Protein AF-A0A1I3GXM1-F1 (afdb_monomer_lite)

Secondary structure (DSSP, 8-state):
-HHHHHHHHHHHHSS-HHHHHH-SSPPGGG--TTSHHHHT--EEEEEGGGS-HHHHHHHH---SSS-SHHHHHHSHHHHHHHHHHTT---SS-GGGTHHHHH--EETTEEEEEE-HHHHHHHTTHHHH-HHHHHHHHHHHHHHHHHHHHHHSS--HHHHH-

Structure (mmCIF, N/CA/C/O backbone):
data_AF-A0A1I3GXM1-F1
#
_entry.id   AF-A0A1I3GXM1-F1
#
loop_
_atom_site.group_PDB
_atom_site.id
_atom_site.type_symbol
_atom_site.label_atom_id
_atom_site.label_alt_id
_atom_site.label_comp_id
_atom_site.label_asym_id
_atom_site.label_entity_id
_atom_site.label_seq_id
_atom_site.pdbx_PDB_ins_code
_atom_site.Cartn_x
_atom_site.Cartn_y
_atom_site.Cartn_z
_atom_site.occupancy
_atom_site.B_iso_or_equiv
_atom_site.auth_seq_id
_atom_site.auth_comp_id
_atom_site.auth_asym_id
_atom_site.auth_atom_id
_atom_site.pdbx_PDB_model_num
ATOM 1 N N . MET A 1 1 ? 12.632 1.687 17.031 1.00 54.25 1 MET A N 1
ATOM 2 C CA . MET A 1 1 ? 12.283 1.509 15.608 1.00 54.25 1 MET A CA 1
ATOM 3 C C . MET A 1 1 ? 10.901 0.884 15.477 1.00 54.25 1 MET A C 1
ATOM 5 O O . MET A 1 1 ? 9.973 1.634 15.242 1.00 54.25 1 MET A O 1
ATOM 9 N N . GLU A 1 2 ? 10.700 -0.408 15.766 1.00 56.62 2 GLU A N 1
ATOM 10 C CA . GLU A 1 2 ? 9.366 -1.037 15.639 1.00 56.62 2 GLU A CA 1
ATOM 11 C C . GLU A 1 2 ? 8.334 -0.547 16.679 1.00 56.62 2 GLU A C 1
ATOM 13 O O . GLU A 1 2 ? 7.189 -0.261 16.337 1.00 56.62 2 GLU A O 1
ATOM 18 N N . LYS A 1 3 ? 8.755 -0.335 17.939 1.00 58.88 3 LYS A N 1
ATOM 19 C CA . LYS A 1 3 ? 7.894 0.265 18.982 1.00 58.88 3 LYS A CA 1
ATOM 20 C C . LYS A 1 3 ? 7.462 1.701 18.654 1.00 58.88 3 LYS A C 1
ATOM 22 O O . LYS A 1 3 ? 6.358 2.085 19.021 1.00 58.88 3 LYS A O 1
ATOM 27 N N . ASP A 1 4 ? 8.302 2.457 17.946 1.00 71.56 4 ASP A N 1
ATOM 28 C CA . ASP A 1 4 ? 8.004 3.843 17.563 1.00 71.56 4 ASP A CA 1
ATOM 29 C C . ASP A 1 4 ? 6.988 3.877 16.411 1.00 71.56 4 ASP A C 1
ATOM 31 O O . ASP A 1 4 ? 6.034 4.647 16.454 1.00 71.56 4 ASP A O 1
ATOM 35 N N . PHE A 1 5 ? 7.134 2.979 15.429 1.00 74.31 5 PHE A N 1
ATOM 36 C CA . PHE A 1 5 ? 6.202 2.855 14.307 1.00 74.31 5 PHE A CA 1
ATOM 37 C C . PHE A 1 5 ? 4.798 2.442 14.767 1.00 74.31 5 PHE A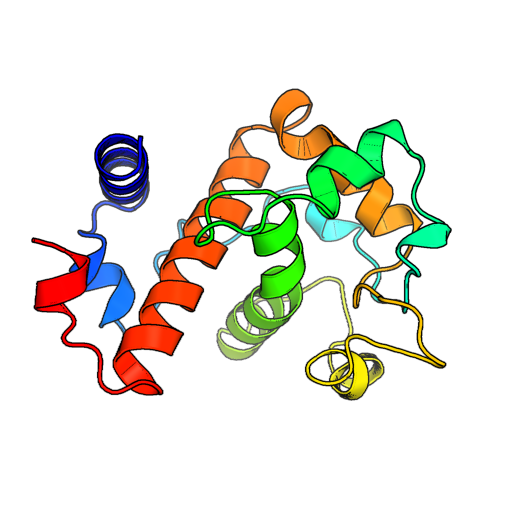 C 1
ATOM 39 O O . PHE A 1 5 ? 3.814 3.096 14.426 1.00 74.31 5 PHE A O 1
ATOM 46 N N . ARG A 1 6 ? 4.707 1.416 15.626 1.00 81.00 6 ARG A N 1
ATOM 47 C CA . ARG A 1 6 ? 3.437 0.978 16.222 1.00 81.00 6 ARG A CA 1
ATOM 48 C C . ARG A 1 6 ? 2.706 2.133 16.905 1.00 81.00 6 ARG A C 1
ATOM 50 O O . ARG A 1 6 ? 1.532 2.349 16.639 1.00 81.00 6 ARG A O 1
ATOM 57 N N . MET A 1 7 ? 3.401 2.891 17.754 1.00 83.94 7 MET A N 1
ATOM 58 C CA . MET A 1 7 ? 2.797 4.017 18.474 1.00 83.94 7 MET A CA 1
ATOM 59 C C . MET A 1 7 ? 2.254 5.106 17.538 1.00 83.94 7 MET A C 1
ATOM 61 O O . MET A 1 7 ? 1.216 5.699 17.835 1.00 83.94 7 MET A O 1
ATOM 65 N N . GLU A 1 8 ? 2.920 5.374 16.413 1.00 87.81 8 GLU A N 1
ATOM 66 C CA . GLU A 1 8 ? 2.426 6.349 15.435 1.00 87.81 8 GLU A CA 1
ATOM 67 C C . GLU A 1 8 ? 1.167 5.852 14.708 1.00 87.81 8 GLU A C 1
ATOM 69 O O . GLU A 1 8 ? 0.226 6.635 14.558 1.00 87.81 8 GLU A O 1
ATOM 74 N N . ILE A 1 9 ? 1.079 4.561 14.356 1.00 88.69 9 ILE A N 1
ATOM 75 C CA . ILE A 1 9 ? -0.161 3.978 13.805 1.00 88.69 9 ILE A CA 1
ATOM 76 C C . ILE A 1 9 ? -1.310 4.149 14.801 1.00 88.69 9 ILE A C 1
ATOM 78 O O . ILE A 1 9 ? -2.396 4.607 14.437 1.00 88.69 9 ILE A O 1
ATOM 82 N N . GLU A 1 10 ? -1.080 3.815 16.072 1.00 91.38 10 GLU A N 1
ATOM 83 C CA . GLU A 1 10 ? -2.116 3.894 17.106 1.00 91.38 10 GLU A CA 1
ATOM 84 C C . GLU A 1 10 ? -2.616 5.326 17.303 1.00 91.38 10 GLU A C 1
ATOM 86 O O . GLU A 1 10 ? -3.814 5.578 17.432 1.00 91.38 10 GLU A O 1
ATOM 91 N N . LYS A 1 11 ? -1.702 6.296 17.248 1.00 90.81 11 LYS A N 1
ATOM 92 C CA . LYS A 1 11 ? -2.028 7.719 17.330 1.00 90.81 11 LYS A CA 1
ATOM 93 C C . LYS A 1 11 ? -2.829 8.212 16.122 1.00 90.81 11 LYS A C 1
ATOM 95 O O . LYS A 1 11 ? -3.731 9.027 16.303 1.00 90.81 11 LYS A O 1
ATOM 100 N N . ARG A 1 12 ? -2.502 7.758 14.908 1.00 90.94 12 ARG A N 1
ATOM 101 C CA . ARG A 1 12 ? -3.192 8.164 13.667 1.00 90.94 12 ARG A CA 1
ATOM 102 C C . ARG A 1 12 ? -4.578 7.542 13.538 1.00 90.94 12 ARG A C 1
ATOM 104 O O . ARG A 1 12 ? -5.501 8.199 13.068 1.00 90.94 12 ARG A O 1
ATOM 111 N N . THR A 1 13 ? -4.722 6.296 13.973 1.00 90.50 13 THR A N 1
ATOM 112 C CA . THR A 1 13 ? -5.969 5.525 13.854 1.00 90.50 13 THR A CA 1
ATOM 113 C C . THR A 1 13 ? -6.891 5.674 15.062 1.00 90.50 13 THR A C 1
ATOM 115 O O . THR A 1 13 ? -8.092 5.447 14.942 1.00 90.50 13 THR A O 1
ATOM 118 N N . GLY A 1 14 ? -6.352 6.042 16.230 1.00 91.19 14 GLY A N 1
ATOM 119 C CA . GLY A 1 14 ? -7.084 6.046 17.497 1.00 91.19 14 GLY A CA 1
ATOM 120 C C . GLY A 1 14 ? -7.386 4.646 18.047 1.00 91.19 14 GLY A C 1
ATOM 121 O O . GLY A 1 14 ? -8.194 4.527 18.966 1.00 91.19 14 GLY A O 1
ATOM 122 N N . MET A 1 15 ? -6.763 3.603 17.492 1.00 91.81 15 MET A N 1
ATOM 123 C CA . MET A 1 15 ? -6.938 2.200 17.870 1.00 91.81 15 MET A CA 1
ATOM 124 C C . MET A 1 15 ? -5.575 1.573 18.140 1.00 91.81 15 MET A C 1
ATOM 126 O O . MET A 1 15 ? -4.608 1.882 17.453 1.00 91.81 15 MET A O 1
ATOM 130 N N . THR A 1 16 ? -5.481 0.665 19.106 1.00 90.44 16 THR A N 1
ATOM 131 C CA . THR A 1 16 ? -4.247 -0.104 19.311 1.00 90.44 16 THR A CA 1
ATOM 132 C C . THR A 1 16 ? -3.949 -0.976 18.089 1.00 90.44 16 THR A C 1
ATOM 134 O O . THR A 1 16 ? -4.866 -1.444 17.412 1.00 90.44 16 THR A O 1
ATOM 137 N N . ALA A 1 17 ? -2.677 -1.269 17.813 1.00 84.25 17 ALA A N 1
ATOM 138 C CA . ALA A 1 17 ? -2.322 -2.136 16.688 1.00 84.25 17 ALA A CA 1
ATOM 139 C C . ALA A 1 17 ? -2.939 -3.540 16.834 1.00 84.25 17 ALA A C 1
ATOM 141 O O . ALA A 1 17 ? -3.353 -4.147 15.849 1.00 84.25 17 ALA A O 1
ATOM 142 N N . LYS A 1 18 ? -3.112 -4.014 18.075 1.00 87.19 18 LYS A N 1
ATOM 143 C CA . LYS A 1 18 ? -3.847 -5.246 18.382 1.00 87.19 18 LYS A CA 1
ATOM 144 C C . LYS A 1 18 ? -5.325 -5.150 17.997 1.00 87.19 18 LYS A C 1
ATOM 146 O O . LYS A 1 18 ? -5.827 -6.053 17.332 1.00 87.19 18 LYS A O 1
ATOM 151 N N . GLU A 1 19 ? -6.015 -4.066 18.364 1.00 90.94 19 GLU A N 1
ATOM 152 C CA . GLU A 1 19 ? -7.406 -3.817 17.946 1.00 90.94 19 GLU A CA 1
ATOM 153 C C . GLU A 1 19 ? -7.528 -3.754 16.421 1.00 90.94 19 GLU A C 1
ATOM 155 O O . GLU A 1 19 ? -8.431 -4.362 15.848 1.00 90.94 19 GLU A O 1
ATOM 160 N N . LEU A 1 20 ? -6.581 -3.086 15.757 1.00 90.12 20 LEU A N 1
ATOM 161 C CA . LEU A 1 20 ? -6.512 -3.033 14.301 1.00 90.12 20 LEU A CA 1
ATOM 162 C C . LEU A 1 20 ? -6.312 -4.413 13.676 1.00 90.12 20 LEU A C 1
ATOM 164 O O . LEU A 1 20 ? -6.848 -4.651 12.606 1.00 90.12 20 LEU A O 1
ATOM 168 N N . VAL A 1 21 ? -5.584 -5.341 14.293 1.00 88.12 21 VAL A N 1
ATOM 169 C CA . VAL A 1 21 ? -5.401 -6.701 13.753 1.00 88.12 21 VAL A CA 1
ATOM 170 C C . VAL A 1 21 ? -6.663 -7.559 13.907 1.00 88.12 21 VAL A C 1
ATOM 172 O O . VAL A 1 21 ? -7.019 -8.322 13.004 1.00 88.12 21 VAL A O 1
ATOM 175 N N . VAL A 1 22 ? -7.378 -7.436 15.026 1.00 86.88 22 VAL A N 1
ATOM 176 C CA . VAL A 1 22 ? -8.559 -8.276 15.303 1.00 86.88 22 VAL A CA 1
ATOM 177 C C . VAL A 1 22 ? -9.856 -7.748 14.688 1.00 86.88 22 VAL A C 1
ATOM 179 O O . VAL A 1 22 ? -10.799 -8.519 14.540 1.00 86.88 22 VAL A O 1
ATOM 182 N N . ALA A 1 23 ? -9.928 -6.464 14.329 1.00 86.44 23 ALA A N 1
ATOM 183 C CA . ALA A 1 23 ? -11.150 -5.861 13.806 1.00 86.44 23 ALA A CA 1
ATOM 184 C C . ALA A 1 23 ? -11.532 -6.389 12.408 1.00 86.44 23 ALA A C 1
ATOM 186 O O . ALA A 1 23 ? -10.702 -6.464 11.500 1.00 86.44 23 ALA A O 1
ATOM 187 N N . ASP A 1 24 ? -12.814 -6.693 12.198 1.00 81.50 24 ASP A N 1
ATOM 188 C CA . ASP A 1 24 ? -13.336 -7.029 10.864 1.00 81.50 24 ASP A CA 1
ATOM 189 C C . ASP A 1 24 ? -13.415 -5.792 9.960 1.00 81.50 24 ASP A C 1
ATOM 191 O O . ASP A 1 24 ? -13.168 -5.861 8.755 1.00 81.50 24 ASP A O 1
ATOM 195 N N . GLU A 1 25 ? -13.723 -4.637 10.550 1.00 83.25 25 GLU A N 1
ATOM 196 C CA . GLU A 1 25 ? -13.732 -3.354 9.859 1.00 83.25 25 GLU A CA 1
ATOM 197 C C . GLU A 1 25 ? -12.406 -2.623 10.061 1.00 83.25 25 GLU A C 1
ATOM 199 O O . GLU A 1 25 ? -11.808 -2.684 11.135 1.00 83.25 25 GLU A O 1
ATOM 204 N N . ARG A 1 26 ? -11.945 -1.923 9.021 1.00 84.19 26 ARG A N 1
ATOM 205 C CA . ARG A 1 26 ? -10.744 -1.090 9.101 1.00 84.19 26 ARG A CA 1
ATOM 206 C C . ARG A 1 26 ? -11.175 0.375 9.302 1.00 84.19 26 ARG A C 1
ATOM 208 O O . ARG A 1 26 ? -12.197 0.759 8.731 1.00 84.19 26 ARG A O 1
ATOM 215 N N . PRO A 1 27 ? -10.450 1.182 10.100 1.00 88.44 27 PRO A N 1
ATOM 216 C CA . PRO A 1 27 ? -10.789 2.591 10.295 1.00 88.44 27 PRO A CA 1
ATOM 217 C C . PRO A 1 27 ? -10.751 3.401 8.993 1.00 88.44 27 PRO A C 1
ATOM 219 O O . PRO A 1 27 ? -9.981 3.078 8.090 1.00 88.44 27 PRO A O 1
ATOM 222 N N . ASP A 1 28 ? -11.509 4.504 8.949 1.00 86.88 28 ASP A N 1
ATOM 223 C CA . ASP A 1 28 ? -11.541 5.465 7.827 1.00 86.88 28 ASP A CA 1
ATOM 224 C C . ASP A 1 28 ? -10.165 6.068 7.514 1.00 86.88 28 ASP A C 1
ATOM 226 O O . ASP A 1 28 ? -9.929 6.531 6.402 1.00 86.88 28 ASP A O 1
ATOM 230 N N . TYR A 1 29 ? -9.238 6.030 8.480 1.00 90.31 29 TYR A N 1
ATOM 231 C CA . TYR A 1 29 ? -7.828 6.334 8.245 1.00 90.31 29 TYR A CA 1
ATOM 232 C C . TYR A 1 29 ? -7.280 5.555 7.045 1.00 90.31 29 TYR A C 1
ATOM 234 O O . TYR A 1 29 ? -6.513 6.100 6.272 1.00 90.31 29 TYR A O 1
ATOM 242 N N . PHE A 1 30 ? -7.717 4.313 6.828 1.00 89.50 30 PHE A N 1
ATOM 243 C CA . PHE A 1 30 ? -7.313 3.524 5.673 1.00 89.50 30 PHE A CA 1
ATOM 244 C C . PHE A 1 30 ? -8.172 3.778 4.417 1.00 89.50 30 PHE A C 1
ATOM 246 O O . PHE A 1 30 ? -8.354 2.881 3.602 1.00 89.50 30 PHE A O 1
ATOM 253 N N . ASP A 1 31 ? -8.743 4.968 4.231 1.00 89.00 31 ASP A N 1
ATOM 254 C CA . ASP A 1 31 ? -9.280 5.389 2.935 1.00 89.00 31 ASP A CA 1
ATOM 255 C C . ASP A 1 31 ? -8.275 6.304 2.217 1.00 89.00 31 ASP A C 1
ATOM 257 O O . ASP A 1 31 ? -8.135 7.495 2.507 1.00 89.00 31 ASP A O 1
ATOM 261 N N . ILE A 1 32 ? -7.575 5.744 1.228 1.00 89.12 32 ILE A N 1
ATOM 262 C CA . ILE A 1 32 ? -6.600 6.474 0.403 1.00 89.12 32 ILE A CA 1
ATOM 263 C C . ILE A 1 32 ? -7.218 7.119 -0.846 1.00 89.12 32 ILE A C 1
ATOM 265 O O . ILE A 1 32 ? -6.509 7.754 -1.627 1.00 89.12 32 ILE A O 1
ATOM 269 N N . THR A 1 33 ? -8.529 6.998 -1.079 1.00 88.06 33 THR A N 1
ATOM 270 C CA . THR A 1 33 ? -9.164 7.532 -2.302 1.00 88.06 33 THR A CA 1
ATOM 271 C C . THR A 1 33 ? -9.160 9.060 -2.376 1.00 88.06 33 THR A C 1
ATOM 273 O O . THR A 1 33 ? -9.346 9.641 -3.451 1.00 88.06 33 THR A O 1
ATOM 276 N N . GLN A 1 34 ? -8.891 9.722 -1.250 1.00 88.19 34 GLN A N 1
ATOM 277 C CA . GLN A 1 34 ? -8.694 11.165 -1.169 1.00 88.19 34 GLN A CA 1
ATOM 278 C C . GLN A 1 34 ? -7.443 11.653 -1.921 1.00 88.19 34 GLN A C 1
ATOM 280 O O . GLN A 1 34 ? -7.482 12.749 -2.491 1.00 88.19 34 GLN A O 1
ATOM 285 N N . PHE A 1 35 ? -6.387 10.837 -2.005 1.00 91.56 35 PHE A N 1
ATOM 286 C CA . PHE A 1 35 ? -5.107 11.207 -2.614 1.00 91.56 35 PHE A CA 1
ATOM 287 C C . PHE A 1 35 ? -5.171 11.198 -4.150 1.00 91.56 35 PHE A C 1
ATOM 289 O O . PHE A 1 35 ? -5.739 10.293 -4.771 1.00 91.56 35 PHE A O 1
ATOM 296 N N . ASP A 1 36 ? -4.597 12.219 -4.789 1.00 90.81 36 ASP A N 1
ATOM 297 C CA . ASP A 1 36 ? -4.647 12.385 -6.249 1.00 90.81 36 ASP A CA 1
ATOM 298 C C . ASP A 1 36 ? -3.782 11.357 -6.985 1.00 90.81 36 ASP A C 1
ATOM 300 O O . ASP A 1 36 ? -4.120 10.919 -8.090 1.00 90.81 36 ASP A O 1
ATOM 304 N N . GLU A 1 37 ? -2.699 10.926 -6.348 1.00 90.50 37 GLU A N 1
ATOM 305 C CA . GLU A 1 37 ? -1.807 9.873 -6.810 1.00 90.50 37 GLU A CA 1
ATOM 306 C C . GLU A 1 37 ? -2.579 8.566 -6.990 1.00 90.50 37 GLU A C 1
ATOM 308 O O . GLU A 1 37 ? -2.425 7.898 -8.012 1.00 90.50 37 GLU A O 1
ATOM 313 N N . ILE A 1 38 ? -3.489 8.255 -6.058 1.00 89.06 38 ILE A N 1
ATOM 314 C CA . ILE A 1 38 ? -4.304 7.038 -6.092 1.00 89.06 38 ILE A CA 1
ATOM 315 C C . ILE A 1 38 ? -5.295 7.065 -7.250 1.00 89.06 38 ILE A C 1
ATOM 317 O O . ILE A 1 38 ? -5.416 6.078 -7.973 1.00 89.06 38 ILE A O 1
ATOM 321 N N . LYS A 1 39 ? -5.955 8.204 -7.493 1.00 86.81 39 LYS A N 1
ATOM 322 C CA . LYS A 1 39 ? -6.987 8.363 -8.540 1.00 86.81 39 LYS A CA 1
ATOM 323 C C . LYS A 1 39 ? -6.482 8.051 -9.950 1.00 86.81 39 LYS A C 1
ATOM 325 O O . LYS A 1 39 ? -7.282 7.702 -10.816 1.00 86.81 39 LYS A O 1
ATOM 330 N N . ASN A 1 40 ? -5.177 8.186 -10.178 1.00 84.75 40 ASN A N 1
ATOM 331 C CA . ASN A 1 40 ? -4.546 8.013 -11.485 1.00 84.75 40 ASN A CA 1
ATOM 332 C C . ASN A 1 40 ? -3.807 6.675 -11.639 1.00 84.75 40 ASN A C 1
ATOM 334 O O . ASN A 1 40 ? -3.159 6.450 -12.667 1.00 84.75 40 ASN A O 1
ATOM 338 N N . LEU A 1 41 ? -3.897 5.785 -10.645 1.00 87.25 41 LEU A N 1
ATOM 339 C CA . LEU A 1 41 ? -3.243 4.485 -10.707 1.00 87.25 41 LEU A CA 1
ATOM 340 C C . LEU A 1 41 ? -3.839 3.596 -11.796 1.00 87.25 41 LEU A C 1
ATOM 342 O O . LEU A 1 41 ? -5.036 3.600 -12.081 1.00 87.25 41 LEU A O 1
ATOM 346 N N . LYS A 1 42 ? -2.961 2.796 -12.395 1.00 85.31 42 LYS A N 1
ATOM 347 C CA . LYS A 1 42 ? -3.280 1.796 -13.406 1.00 85.31 42 LYS A CA 1
ATOM 348 C C . LYS A 1 42 ? -2.632 0.485 -12.996 1.00 85.31 42 LYS A C 1
ATOM 350 O O . LYS A 1 42 ? -1.430 0.436 -12.725 1.00 85.31 42 LYS A O 1
ATOM 355 N N . LEU A 1 43 ? -3.420 -0.581 -13.001 1.00 79.00 43 LEU A N 1
ATOM 356 C CA . LEU A 1 43 ? -2.899 -1.932 -12.840 1.00 79.00 43 LEU A CA 1
ATOM 357 C C . LEU A 1 43 ? -2.196 -2.378 -14.130 1.00 79.00 43 LEU A C 1
ATOM 359 O O . LEU A 1 43 ? -2.512 -1.919 -15.231 1.00 79.00 43 LEU A O 1
ATOM 363 N N . GLY A 1 44 ? -1.203 -3.244 -13.981 1.00 77.62 44 GLY A N 1
ATOM 364 C CA . GLY A 1 44 ? -0.369 -3.737 -15.072 1.00 77.62 44 GLY A CA 1
ATOM 365 C C . GLY A 1 44 ? 0.767 -4.591 -14.520 1.00 77.62 44 GLY A C 1
ATOM 366 O O . GLY A 1 44 ? 1.181 -4.351 -13.397 1.00 77.62 44 GLY A O 1
ATOM 367 N N . PRO A 1 45 ? 1.299 -5.581 -15.249 1.00 81.56 45 PRO A N 1
ATOM 368 C CA . PRO A 1 45 ? 2.529 -6.229 -14.819 1.00 81.56 45 PRO A CA 1
ATOM 369 C C . PRO A 1 45 ? 3.709 -5.275 -15.058 1.00 81.56 45 PRO A C 1
ATOM 371 O O . PRO A 1 45 ? 4.070 -5.012 -16.206 1.00 81.56 45 PRO A O 1
ATOM 374 N N . CYS A 1 46 ? 4.321 -4.758 -13.993 1.00 86.06 46 CYS A N 1
ATOM 375 C CA . CYS A 1 46 ? 5.594 -4.037 -14.076 1.00 86.06 46 CYS A CA 1
ATOM 376 C C . CYS A 1 46 ? 6.723 -4.949 -13.626 1.00 86.06 46 CYS A C 1
ATOM 378 O O . CYS A 1 46 ? 6.750 -5.374 -12.472 1.00 86.06 46 CYS A O 1
ATOM 380 N N . LYS A 1 47 ? 7.688 -5.219 -14.506 1.00 88.19 47 LYS A N 1
ATOM 381 C CA . LYS A 1 47 ? 8.896 -5.938 -14.107 1.00 88.19 47 LYS A CA 1
ATOM 382 C C . LYS A 1 47 ? 9.749 -5.051 -13.223 1.00 88.19 47 LYS A C 1
ATOM 384 O O . LYS A 1 47 ? 9.980 -3.886 -13.534 1.00 88.19 47 LYS A O 1
ATOM 389 N N . VAL A 1 48 ? 10.285 -5.635 -12.161 1.00 85.00 48 VAL A N 1
ATOM 390 C CA . VAL A 1 48 ? 11.228 -4.951 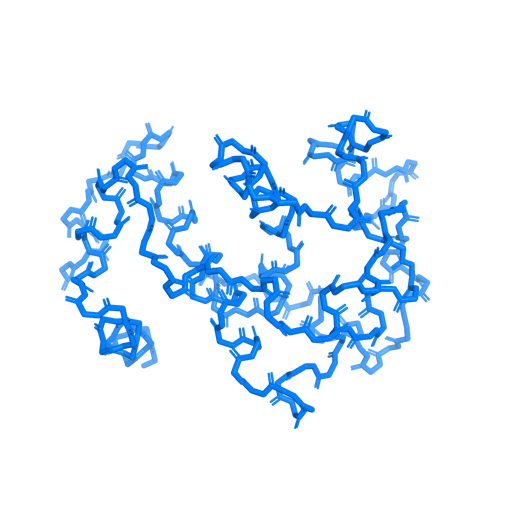-11.272 1.00 85.00 48 VAL A CA 1
ATOM 391 C C . VAL A 1 48 ? 12.444 -4.411 -12.040 1.00 85.00 48 VAL A C 1
ATOM 393 O O . VAL A 1 48 ? 12.913 -3.308 -11.771 1.00 85.00 48 VAL A O 1
ATOM 396 N N . SER A 1 49 ? 12.917 -5.148 -13.048 1.00 88.19 49 SER A N 1
ATOM 397 C CA . SER A 1 49 ? 14.037 -4.754 -13.913 1.00 88.19 49 SER A CA 1
ATOM 398 C C . SER A 1 49 ? 13.791 -3.491 -14.742 1.00 88.19 49 SER A C 1
ATOM 400 O O . SER A 1 49 ? 14.758 -2.887 -15.204 1.00 88.19 49 SER A O 1
ATOM 402 N N . ASP A 1 50 ? 12.530 -3.097 -14.932 1.00 91.62 50 ASP A N 1
ATOM 403 C CA . ASP A 1 50 ? 12.145 -1.945 -15.754 1.00 91.62 50 ASP A CA 1
ATOM 404 C C . ASP A 1 50 ? 12.012 -0.658 -14.914 1.00 91.62 50 ASP A C 1
ATOM 406 O O . ASP A 1 50 ? 11.890 0.444 -15.458 1.00 91.62 50 ASP A O 1
ATOM 410 N N . ILE A 1 51 ? 12.050 -0.785 -13.583 1.00 90.31 51 ILE A N 1
ATOM 411 C CA . ILE A 1 51 ? 11.971 0.326 -12.628 1.00 90.31 51 ILE A CA 1
ATOM 412 C C . ILE A 1 51 ? 13.325 1.056 -12.593 1.00 90.31 51 ILE A C 1
ATOM 414 O O . ILE A 1 51 ? 14.346 0.372 -12.480 1.00 90.31 51 ILE A O 1
ATOM 418 N N . PRO A 1 52 ? 13.370 2.401 -12.682 1.00 91.38 52 PRO A N 1
ATOM 419 C CA . PRO A 1 52 ? 14.604 3.177 -12.519 1.00 91.38 52 PRO A CA 1
ATOM 420 C C . PRO A 1 52 ? 15.344 2.828 -11.222 1.00 91.38 52 PRO A C 1
ATOM 422 O O . PRO A 1 52 ? 14.699 2.553 -10.218 1.00 91.38 52 PRO A O 1
ATOM 425 N N . GLU A 1 53 ? 16.677 2.803 -11.253 1.00 88.81 53 GLU A N 1
ATOM 426 C CA . GLU A 1 53 ? 17.514 2.327 -10.137 1.00 88.81 53 GLU A CA 1
ATOM 427 C C . GLU A 1 53 ? 17.251 3.085 -8.827 1.00 88.81 53 GLU A C 1
ATOM 429 O O . GLU A 1 53 ? 17.064 2.449 -7.797 1.00 88.81 53 GLU A O 1
ATOM 434 N N . ASP A 1 54 ? 17.097 4.409 -8.900 1.00 85.94 54 ASP A N 1
ATOM 435 C CA . ASP A 1 54 ? 16.799 5.295 -7.767 1.00 85.94 54 ASP A CA 1
ATOM 436 C C . ASP A 1 54 ? 15.450 5.005 -7.095 1.00 85.94 54 ASP A C 1
ATOM 438 O O . ASP A 1 54 ? 15.305 5.185 -5.896 1.00 85.94 54 ASP A O 1
ATOM 442 N N . ILE A 1 55 ? 14.460 4.538 -7.859 1.00 87.00 55 ILE A N 1
ATOM 443 C CA . ILE A 1 55 ? 13.155 4.121 -7.325 1.00 87.00 55 ILE A CA 1
ATOM 444 C C . ILE A 1 55 ? 13.211 2.665 -6.871 1.00 87.00 55 ILE A C 1
ATOM 446 O O . ILE A 1 55 ? 12.514 2.256 -5.947 1.00 87.00 55 ILE A O 1
ATOM 450 N N . ARG A 1 56 ? 14.004 1.846 -7.566 1.00 83.31 56 ARG A N 1
ATOM 451 C CA . ARG A 1 56 ? 14.081 0.407 -7.342 1.00 83.31 56 ARG A CA 1
ATOM 452 C C . ARG A 1 56 ? 14.550 0.097 -5.930 1.00 83.31 56 ARG A C 1
ATOM 454 O O . ARG A 1 56 ? 13.995 -0.818 -5.339 1.00 83.31 56 ARG A O 1
ATOM 461 N N . GLU A 1 57 ? 15.529 0.826 -5.411 1.00 77.62 57 GLU A N 1
ATOM 462 C CA . GLU A 1 57 ? 16.005 0.651 -4.034 1.00 77.62 57 GLU A CA 1
ATOM 463 C C . GLU A 1 57 ? 14.843 0.802 -3.036 1.00 77.62 57 GLU A C 1
ATOM 465 O O . GLU A 1 57 ? 14.576 -0.122 -2.269 1.00 77.62 57 GLU A O 1
ATOM 470 N N . GLU A 1 58 ? 14.048 1.866 -3.175 1.00 70.94 58 GLU A N 1
ATOM 471 C CA . GLU A 1 58 ? 12.893 2.174 -2.316 1.00 70.94 58 GLU A CA 1
ATOM 472 C C . GLU A 1 58 ? 11.729 1.177 -2.446 1.00 70.94 58 GLU A C 1
ATOM 474 O O . GLU A 1 58 ? 11.037 0.855 -1.476 1.00 70.94 58 GLU A O 1
ATOM 479 N N . VAL A 1 59 ? 11.484 0.663 -3.657 1.00 73.94 59 VAL A N 1
ATOM 480 C CA . VAL A 1 59 ? 10.328 -0.209 -3.923 1.00 73.94 59 VAL A CA 1
ATOM 481 C C . VAL A 1 59 ? 10.667 -1.691 -3.985 1.00 73.94 59 VAL A C 1
ATOM 483 O O . VAL A 1 59 ? 9.746 -2.483 -4.107 1.00 73.94 59 VAL A O 1
ATOM 486 N N . VAL A 1 60 ? 11.929 -2.122 -3.954 1.00 69.75 60 VAL A N 1
ATOM 487 C CA . VAL A 1 60 ? 12.318 -3.547 -4.074 1.00 69.75 60 VAL A CA 1
ATOM 488 C C . VAL A 1 60 ? 13.042 -4.052 -2.843 1.00 69.75 60 VAL A C 1
ATOM 490 O O . VAL A 1 60 ? 12.866 -5.220 -2.478 1.00 69.75 60 VAL A O 1
ATOM 493 N N . GLU A 1 61 ? 13.862 -3.212 -2.218 1.00 56.72 61 GLU A N 1
ATOM 494 C CA . GLU A 1 61 ? 14.709 -3.618 -1.106 1.00 56.72 61 GLU A CA 1
ATOM 495 C C . GLU A 1 61 ? 14.143 -3.164 0.227 1.00 56.72 61 GLU A C 1
ATOM 497 O O . GLU A 1 61 ? 14.630 -2.253 0.882 1.00 56.72 61 GLU A O 1
ATOM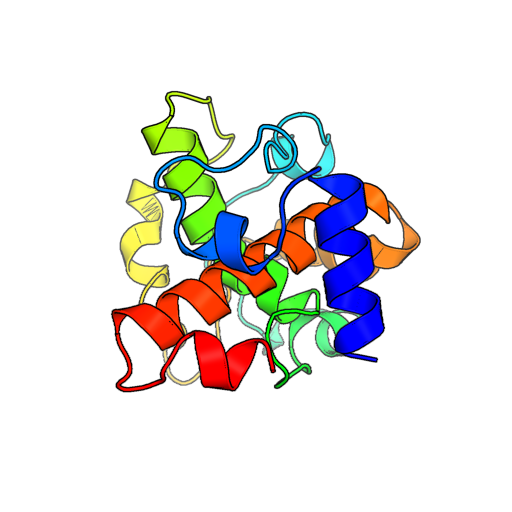 502 N N . SER A 1 62 ? 13.160 -3.919 0.699 1.00 47.72 62 SER A N 1
ATOM 503 C CA . SER A 1 62 ? 12.873 -3.952 2.125 1.00 47.72 62 SER A CA 1
ATOM 504 C C . SER A 1 62 ? 12.228 -5.281 2.496 1.00 47.72 62 SER A C 1
ATOM 506 O O . SER A 1 62 ? 11.012 -5.459 2.564 1.00 47.72 62 SER A O 1
ATOM 508 N N . LEU A 1 63 ? 13.095 -6.262 2.731 1.00 43.59 63 LEU A N 1
ATOM 509 C CA . LEU A 1 63 ? 12.738 -7.441 3.506 1.00 43.59 63 LEU A CA 1
ATOM 510 C C . LEU A 1 63 ? 12.683 -7.007 4.976 1.00 43.59 63 LEU A C 1
ATOM 512 O O . LEU A 1 63 ? 13.692 -7.023 5.675 1.00 43.59 63 LEU A O 1
ATOM 516 N N . GLY A 1 64 ? 11.514 -6.548 5.412 1.00 46.72 64 GLY A N 1
ATOM 517 C CA . GLY A 1 64 ? 11.251 -6.114 6.781 1.00 46.72 64 GLY A CA 1
ATOM 518 C C . GLY A 1 64 ? 9.772 -5.788 6.949 1.00 46.72 64 GLY A C 1
ATOM 519 O O . GLY A 1 64 ? 9.207 -5.108 6.096 1.00 46.72 64 GLY A O 1
ATOM 520 N N . CYS A 1 65 ? 9.171 -6.316 8.013 1.00 54.16 65 CYS A N 1
ATOM 521 C CA . CYS A 1 65 ? 7.742 -6.329 8.325 1.00 54.16 65 CYS A CA 1
ATOM 522 C C . CYS A 1 65 ? 7.032 -5.011 7.975 1.00 54.16 65 CYS A C 1
ATOM 524 O O . CYS A 1 65 ? 7.204 -4.044 8.710 1.00 54.16 65 CYS A O 1
ATOM 526 N N . GLY A 1 66 ? 6.263 -4.966 6.880 1.00 59.59 66 GLY A N 1
ATOM 527 C CA . GLY A 1 66 ? 5.244 -3.964 6.530 1.00 59.59 66 GLY A CA 1
ATOM 528 C C . GLY A 1 66 ? 5.591 -2.465 6.517 1.00 59.59 66 GLY A C 1
ATOM 529 O O . GLY A 1 66 ? 4.776 -1.665 6.077 1.00 59.59 66 GLY A O 1
ATOM 530 N N . GLN A 1 67 ? 6.770 -2.053 6.978 1.00 71.56 67 GLN A N 1
ATOM 531 C CA . GLN A 1 67 ? 7.109 -0.677 7.378 1.00 71.56 67 GLN A CA 1
ATOM 532 C C . GLN A 1 67 ? 7.787 0.127 6.267 1.00 71.56 67 GLN A C 1
ATOM 534 O O . GLN A 1 67 ? 8.643 0.968 6.522 1.00 71.56 67 GLN A O 1
ATOM 539 N N . ASN A 1 68 ? 7.481 -0.191 5.018 1.00 77.50 68 ASN A N 1
ATOM 540 C CA . ASN A 1 68 ? 8.211 0.326 3.870 1.00 77.50 68 ASN A CA 1
ATOM 541 C C . ASN A 1 68 ? 7.335 0.341 2.627 1.00 77.50 68 ASN A C 1
ATOM 543 O O . ASN A 1 68 ? 6.334 -0.379 2.519 1.00 77.50 68 ASN A O 1
ATOM 547 N N . LEU A 1 69 ? 7.766 1.140 1.656 1.00 82.88 69 LEU A N 1
ATOM 548 C CA . LEU A 1 69 ? 7.035 1.330 0.418 1.00 82.88 69 LEU A CA 1
ATOM 549 C C . LEU A 1 69 ? 6.888 0.028 -0.373 1.00 82.88 69 LEU A C 1
ATOM 551 O O . LEU A 1 69 ? 5.812 -0.220 -0.908 1.00 82.88 69 LEU A O 1
ATOM 555 N N . ALA A 1 70 ? 7.904 -0.839 -0.413 1.00 80.19 70 ALA A N 1
ATOM 556 C CA . ALA A 1 70 ? 7.786 -2.128 -1.096 1.00 80.19 70 ALA A CA 1
ATOM 557 C C . ALA A 1 70 ? 6.610 -2.958 -0.549 1.00 80.19 70 ALA A C 1
ATOM 559 O O . ALA A 1 70 ? 5.829 -3.521 -1.318 1.00 80.19 70 ALA A O 1
ATOM 560 N N . SER A 1 71 ? 6.438 -3.001 0.775 1.00 80.62 71 SER A N 1
ATOM 561 C CA . SER A 1 71 ? 5.300 -3.662 1.422 1.00 80.62 71 SER A CA 1
ATOM 562 C C . SER A 1 71 ? 3.995 -2.921 1.148 1.00 80.62 71 SER A C 1
ATOM 564 O O . SER A 1 71 ? 3.019 -3.557 0.760 1.00 80.62 71 SER A O 1
ATOM 566 N N . GLY A 1 72 ? 3.990 -1.588 1.244 1.00 85.31 72 GLY A N 1
ATOM 567 C CA . GLY A 1 72 ? 2.845 -0.746 0.880 1.00 85.31 72 GLY A CA 1
ATOM 568 C C . GLY A 1 72 ? 2.323 -1.031 -0.531 1.00 85.31 72 GLY A C 1
ATOM 569 O O . GLY A 1 72 ? 1.129 -1.239 -0.732 1.00 85.31 72 GLY A O 1
ATOM 570 N N . LEU A 1 73 ? 3.225 -1.122 -1.511 1.00 83.56 73 LEU A N 1
ATOM 571 C CA . LEU A 1 73 ? 2.894 -1.455 -2.897 1.00 83.56 73 LEU A CA 1
ATOM 572 C C . LEU A 1 73 ? 2.482 -2.919 -3.073 1.00 83.56 73 LEU A C 1
ATOM 574 O O . LEU A 1 73 ? 1.613 -3.206 -3.896 1.00 83.56 73 LEU A O 1
ATOM 578 N N . ASN A 1 74 ? 3.075 -3.840 -2.308 1.00 76.75 74 ASN A N 1
ATOM 579 C CA . ASN A 1 74 ? 2.689 -5.251 -2.316 1.00 76.75 74 ASN A CA 1
ATOM 580 C C . ASN A 1 74 ? 1.259 -5.463 -1.812 1.00 76.75 74 ASN A C 1
ATOM 582 O O . ASN A 1 74 ? 0.550 -6.260 -2.414 1.00 76.75 74 ASN A O 1
ATOM 586 N N . TYR A 1 75 ? 0.855 -4.756 -0.755 1.00 81.00 75 TYR A N 1
ATOM 587 C CA . TYR A 1 75 ? -0.486 -4.837 -0.168 1.00 81.00 75 TYR A CA 1
ATOM 588 C C . TYR A 1 75 ? -1.497 -3.892 -0.828 1.00 81.00 75 TYR A C 1
ATOM 590 O O . TYR A 1 75 ? -2.666 -3.870 -0.446 1.00 81.00 75 TYR A O 1
ATOM 598 N N . LEU A 1 76 ? -1.088 -3.101 -1.827 1.00 84.88 76 LEU A N 1
ATOM 599 C CA . LEU A 1 76 ? -1.978 -2.143 -2.484 1.00 84.88 76 LEU A CA 1
ATOM 600 C C . LEU A 1 76 ? -3.130 -2.837 -3.226 1.00 84.88 76 LEU A C 1
ATOM 602 O O . LEU A 1 76 ? -4.225 -2.284 -3.329 1.00 84.88 76 LEU A O 1
ATOM 606 N N . TYR A 1 77 ? -2.908 -4.055 -3.728 1.00 81.25 77 TYR A N 1
ATOM 607 C CA . TYR A 1 77 ? -3.973 -4.842 -4.347 1.00 81.25 77 TYR A CA 1
ATOM 608 C C . TYR A 1 77 ? -5.028 -5.255 -3.305 1.00 81.25 77 TYR A C 1
ATOM 610 O O . TYR A 1 77 ? -6.216 -5.018 -3.517 1.00 81.25 77 TYR A O 1
ATOM 618 N N . GLU A 1 78 ? -4.603 -5.785 -2.156 1.00 82.56 78 GLU A N 1
ATOM 619 C CA . GLU A 1 78 ? -5.451 -6.125 -1.006 1.00 82.56 78 GLU A CA 1
ATOM 620 C C . GLU A 1 78 ? -6.172 -4.886 -0.449 1.00 82.56 78 GLU A C 1
ATOM 622 O O . GLU A 1 78 ? -7.336 -4.952 -0.047 1.00 82.56 78 GLU A O 1
ATOM 627 N N . TYR A 1 79 ? -5.515 -3.728 -0.487 1.00 86.44 79 TYR A N 1
ATOM 628 C CA . TYR A 1 79 ? -6.110 -2.439 -0.148 1.00 86.44 79 TYR A CA 1
ATOM 629 C C . TYR A 1 79 ? -7.285 -2.107 -1.071 1.00 86.44 79 TYR A C 1
ATOM 631 O O . TYR A 1 79 ? -8.372 -1.742 -0.622 1.00 86.44 79 TYR A O 1
ATOM 639 N N . PHE A 1 80 ? -7.102 -2.253 -2.382 1.00 87.44 80 PHE A N 1
ATOM 640 C CA . PHE A 1 80 ? -8.181 -2.022 -3.334 1.00 87.44 80 PHE A CA 1
ATOM 641 C C . PHE A 1 80 ? -9.304 -3.054 -3.215 1.00 87.44 80 PHE A C 1
ATOM 643 O O . PHE A 1 80 ? -10.464 -2.675 -3.381 1.00 87.44 80 PHE A O 1
ATOM 650 N N . GLU A 1 81 ? -8.997 -4.318 -2.905 1.00 85.50 81 GLU A N 1
ATOM 651 C CA . GLU A 1 81 ? -10.015 -5.324 -2.573 1.00 85.50 81 GLU A CA 1
ATOM 652 C C . GLU A 1 81 ? -10.850 -4.871 -1.370 1.00 85.50 81 GLU A C 1
ATOM 654 O O . GLU A 1 81 ? -12.077 -4.842 -1.459 1.00 85.50 81 GLU A O 1
ATOM 659 N N . TYR A 1 82 ? -10.202 -4.409 -0.296 1.00 86.56 82 TYR A N 1
ATOM 660 C CA . TYR A 1 82 ? -10.893 -3.865 0.873 1.00 86.56 82 TYR A CA 1
ATOM 661 C C . TYR A 1 82 ? -11.846 -2.715 0.519 1.00 86.56 82 TYR A C 1
ATOM 663 O O . TYR A 1 82 ? -13.014 -2.722 0.919 1.00 86.56 82 TYR A O 1
ATOM 671 N N . LEU A 1 83 ? -11.359 -1.725 -0.232 1.00 87.38 83 LEU A N 1
ATOM 672 C CA . LEU A 1 83 ? -12.169 -0.577 -0.635 1.00 87.38 83 LEU A CA 1
ATOM 673 C C . LEU A 1 83 ? -13.361 -1.019 -1.500 1.00 87.38 83 LEU A C 1
ATOM 675 O O . LEU A 1 83 ? -14.485 -0.563 -1.282 1.00 87.38 83 LEU A O 1
ATOM 679 N N . ALA A 1 84 ? -13.143 -1.947 -2.435 1.00 86.88 84 ALA A N 1
ATOM 680 C CA . ALA A 1 84 ? -14.203 -2.497 -3.273 1.00 86.88 84 ALA A CA 1
ATOM 681 C C . ALA A 1 84 ? -15.270 -3.247 -2.453 1.00 86.88 84 ALA A C 1
ATOM 683 O O . ALA A 1 84 ? -16.462 -3.048 -2.697 1.00 86.88 84 ALA A O 1
ATOM 684 N N . ASP A 1 85 ? -14.868 -4.038 -1.454 1.00 86.25 85 ASP A N 1
ATOM 685 C CA . ASP A 1 85 ? -15.776 -4.763 -0.552 1.00 86.25 85 ASP A CA 1
ATOM 686 C C . ASP A 1 85 ? -16.633 -3.815 0.304 1.00 86.25 85 ASP A C 1
ATOM 688 O O . ASP A 1 85 ? -17.796 -4.106 0.593 1.00 86.25 85 ASP A O 1
ATOM 692 N N . LYS A 1 86 ? -16.103 -2.636 0.654 1.00 84.06 86 LYS A N 1
ATOM 693 C CA . LYS A 1 86 ? -16.853 -1.553 1.316 1.00 84.06 86 LYS A CA 1
ATOM 694 C C . LYS A 1 86 ? -17.763 -0.763 0.366 1.00 84.06 86 LYS A C 1
ATOM 696 O O . LYS A 1 86 ? -18.478 0.135 0.808 1.00 84.06 86 LYS A O 1
ATOM 701 N N . GLY A 1 87 ? -17.760 -1.075 -0.930 1.00 85.12 87 GLY A N 1
ATOM 702 C CA . GLY A 1 87 ? -18.502 -0.331 -1.949 1.00 85.12 87 GLY A CA 1
ATOM 703 C C . GLY A 1 87 ? -17.877 1.022 -2.305 1.00 85.12 87 GLY A C 1
ATOM 704 O O . GLY A 1 87 ? -18.529 1.842 -2.957 1.00 85.12 87 GLY A O 1
ATOM 705 N N . ILE A 1 88 ? -16.627 1.266 -1.900 1.00 85.56 88 ILE A N 1
ATOM 706 C CA . ILE A 1 88 ? -15.874 2.470 -2.246 1.00 85.56 88 ILE A CA 1
ATOM 707 C C . ILE A 1 88 ? -15.344 2.317 -3.673 1.00 85.56 88 ILE A C 1
ATOM 709 O O . ILE A 1 88 ? -14.767 1.299 -4.061 1.00 85.56 88 ILE A O 1
ATOM 713 N N . LYS A 1 89 ? -15.562 3.346 -4.495 1.00 84.56 89 LYS A N 1
ATOM 714 C CA . LYS A 1 89 ? -15.148 3.328 -5.897 1.00 84.56 89 LYS A CA 1
ATOM 715 C C . LYS A 1 89 ? -13.631 3.495 -6.005 1.00 84.56 89 LYS A C 1
ATOM 717 O O . LYS A 1 89 ? -13.106 4.572 -5.741 1.00 84.56 89 LYS A O 1
ATOM 722 N N . ILE A 1 90 ? -12.960 2.462 -6.500 1.00 84.56 90 ILE A N 1
ATOM 723 C CA . ILE A 1 90 ? -11.527 2.469 -6.815 1.00 84.56 90 ILE A CA 1
ATOM 724 C C . ILE A 1 90 ? -11.271 2.794 -8.301 1.00 84.56 90 ILE A C 1
ATOM 726 O O . ILE A 1 90 ? -12.142 2.555 -9.145 1.00 84.56 90 ILE A O 1
ATOM 730 N N . PRO A 1 91 ? -10.089 3.332 -8.658 1.00 80.88 91 PRO A N 1
ATOM 731 C CA . PRO A 1 91 ? -9.771 3.747 -10.028 1.00 80.88 91 PRO A CA 1
ATOM 732 C C . PRO A 1 91 ? -9.335 2.592 -10.945 1.00 80.88 91 PRO A C 1
ATOM 734 O O . PRO A 1 91 ? -8.969 2.824 -12.095 1.00 80.88 91 PRO A O 1
ATOM 737 N N . VAL A 1 92 ? -9.384 1.347 -10.462 1.00 78.50 92 VAL A N 1
ATOM 738 C CA . VAL A 1 92 ? -8.836 0.175 -11.151 1.00 78.50 92 VAL A CA 1
ATOM 739 C C . VAL A 1 92 ? -9.834 -0.982 -11.231 1.00 78.50 92 VAL A C 1
ATOM 741 O O . VAL A 1 92 ? -10.686 -1.151 -10.361 1.00 78.50 92 VAL A O 1
ATOM 744 N N . ASN A 1 93 ? -9.721 -1.810 -12.275 1.00 80.12 93 ASN A N 1
ATOM 745 C CA . ASN A 1 93 ? -10.500 -3.040 -12.419 1.00 80.12 93 ASN A CA 1
ATOM 746 C C . ASN A 1 93 ? -9.709 -4.244 -11.884 1.00 80.12 93 ASN A C 1
ATOM 748 O O . ASN A 1 93 ? -8.891 -4.823 -12.596 1.00 80.12 93 ASN A O 1
ATOM 752 N N . LEU A 1 94 ? -9.980 -4.652 -10.642 1.00 81.19 94 LEU A N 1
ATOM 753 C CA . LEU A 1 94 ? -9.262 -5.754 -9.983 1.00 81.19 94 LEU A CA 1
ATOM 754 C C . LEU A 1 94 ? -9.363 -7.091 -10.734 1.00 81.19 94 LEU A C 1
ATOM 756 O O . LEU A 1 94 ? -8.414 -7.872 -10.744 1.00 81.19 94 LEU A O 1
ATOM 760 N N . LYS A 1 95 ? -10.473 -7.342 -11.444 1.00 79.31 95 LYS A N 1
ATOM 761 C CA . LYS A 1 95 ? -10.696 -8.613 -12.158 1.00 79.31 95 LYS A CA 1
ATOM 762 C C . LYS A 1 95 ? -9.670 -8.872 -13.258 1.00 79.31 95 LYS A C 1
ATOM 764 O O . LYS A 1 95 ? -9.374 -10.028 -13.544 1.00 79.31 95 LYS A O 1
ATOM 769 N N . GLU A 1 96 ? -9.131 -7.821 -13.869 1.00 71.94 96 GLU A N 1
ATOM 770 C CA . GLU A 1 96 ? -8.136 -7.942 -14.941 1.00 71.94 96 GLU A CA 1
ATOM 771 C C . GLU A 1 96 ? -6.772 -8.417 -14.415 1.00 71.94 96 GLU A C 1
ATOM 773 O O . GLU A 1 96 ? -5.981 -8.976 -15.175 1.00 71.94 96 GLU A O 1
ATOM 778 N N . PHE A 1 97 ? -6.520 -8.280 -13.109 1.00 71.06 97 PHE A N 1
ATOM 779 C CA . PHE A 1 97 ? -5.208 -8.506 -12.501 1.00 71.06 97 PHE A CA 1
ATOM 780 C C . PHE A 1 97 ? -5.229 -9.452 -11.299 1.00 71.06 97 PHE A C 1
ATOM 782 O O . PHE A 1 97 ? -4.202 -9.625 -10.652 1.00 71.06 97 PHE A O 1
ATOM 789 N N . ALA A 1 98 ? -6.340 -10.156 -11.061 1.00 74.50 98 ALA A N 1
ATOM 790 C CA . ALA A 1 98 ? -6.441 -11.171 -10.009 1.00 74.50 98 ALA A CA 1
ATOM 791 C C . ALA A 1 98 ? -5.343 -12.248 -10.098 1.00 74.50 98 ALA A C 1
ATOM 793 O O . ALA A 1 98 ? -4.880 -12.754 -9.086 1.00 74.50 98 ALA A O 1
ATOM 794 N N . HIS A 1 99 ? -4.865 -12.558 -11.307 1.00 72.75 99 HIS A N 1
ATOM 795 C CA . HIS A 1 99 ? -3.763 -13.500 -11.523 1.00 72.75 99 HIS A CA 1
ATOM 796 C C . HIS A 1 99 ? -2.393 -12.983 -11.041 1.00 72.75 99 HIS A C 1
ATOM 798 O O . HIS A 1 99 ? -1.495 -13.789 -10.806 1.00 72.75 99 HIS A O 1
ATOM 804 N N . LEU A 1 100 ? -2.217 -11.662 -10.907 1.00 68.06 100 LEU A N 1
ATOM 805 C CA . LEU A 1 100 ? -0.988 -11.038 -10.401 1.00 68.06 100 LEU A CA 1
ATOM 806 C C . LEU A 1 100 ? -0.962 -10.923 -8.873 1.00 68.06 100 LEU A C 1
ATOM 808 O O . LEU A 1 100 ? 0.102 -10.655 -8.321 1.00 68.06 100 LEU A O 1
ATOM 812 N N . ARG A 1 101 ? -2.098 -11.156 -8.201 1.00 68.25 101 ARG A N 1
ATOM 813 C CA . ARG A 1 101 ? -2.184 -11.241 -6.736 1.00 68.25 101 ARG A CA 1
ATOM 814 C C . ARG A 1 101 ? -1.230 -12.314 -6.196 1.00 68.25 101 ARG A C 1
ATOM 816 O O . ARG A 1 101 ? -0.386 -12.037 -5.345 1.00 68.25 101 ARG A O 1
ATOM 823 N N . ASP A 1 102 ? -1.317 -13.511 -6.778 1.00 61.19 102 ASP A N 1
ATOM 824 C CA . ASP A 1 102 ? -0.572 -14.691 -6.322 1.00 61.19 102 ASP A CA 1
ATOM 825 C C . ASP A 1 102 ? 0.713 -14.934 -7.129 1.00 61.19 102 ASP A C 1
ATOM 827 O O . ASP A 1 102 ? 1.683 -15.491 -6.614 1.00 61.19 102 ASP A O 1
ATOM 831 N N . ASN A 1 103 ? 0.752 -14.518 -8.404 1.00 59.94 103 ASN A N 1
ATOM 832 C CA . ASN A 1 103 ? 1.887 -14.775 -9.288 1.00 59.94 103 ASN A CA 1
ATOM 833 C C . ASN A 1 103 ? 2.797 -13.550 -9.454 1.00 59.94 103 ASN A C 1
ATOM 835 O O . ASN A 1 103 ? 2.761 -12.842 -10.462 1.00 59.94 103 ASN A O 1
ATOM 839 N N . ARG A 1 104 ? 3.670 -13.343 -8.464 1.00 70.81 104 ARG A N 1
ATOM 840 C CA . ARG A 1 104 ? 4.642 -12.233 -8.415 1.00 70.81 104 ARG A CA 1
ATOM 841 C C . ARG A 1 104 ? 5.904 -12.489 -9.242 1.00 70.81 104 ARG A C 1
ATOM 843 O O . ARG A 1 104 ? 6.905 -11.786 -9.100 1.00 70.81 104 ARG A O 1
ATOM 850 N N . THR A 1 105 ? 5.907 -13.528 -10.078 1.00 73.44 105 THR A N 1
ATOM 851 C CA . THR A 1 105 ? 7.021 -13.852 -10.971 1.00 73.44 105 THR A CA 1
ATOM 852 C C . THR A 1 105 ? 6.512 -14.306 -12.334 1.00 73.44 105 THR A C 1
ATOM 854 O O . THR A 1 105 ? 5.885 -15.352 -12.464 1.00 73.44 105 THR A O 1
ATOM 857 N N . ILE A 1 106 ? 6.835 -13.561 -13.388 1.00 73.62 106 ILE A N 1
ATOM 858 C CA . ILE A 1 106 ? 6.491 -13.933 -14.765 1.00 73.62 106 ILE A CA 1
ATOM 859 C C . ILE A 1 106 ? 7.786 -14.259 -15.496 1.00 73.62 106 ILE A C 1
ATOM 861 O O . ILE A 1 106 ? 8.689 -13.433 -15.561 1.00 73.62 106 ILE A O 1
ATOM 865 N N . ASN A 1 107 ? 7.889 -15.474 -16.041 1.00 79.50 107 ASN A N 1
ATOM 866 C CA . ASN A 1 107 ? 9.079 -15.948 -16.761 1.00 79.50 107 ASN A CA 1
ATOM 867 C C . ASN A 1 107 ? 10.398 -15.814 -15.965 1.00 79.50 107 ASN A C 1
ATOM 869 O O . ASN A 1 107 ? 11.452 -15.584 -16.548 1.00 79.50 107 ASN A O 1
ATOM 873 N N . GLY A 1 108 ? 10.344 -15.961 -14.637 1.00 80.00 108 GLY A N 1
ATOM 874 C CA . GLY A 1 108 ? 11.511 -15.839 -13.754 1.00 80.00 108 GLY A CA 1
ATOM 875 C C . GLY A 1 108 ? 11.841 -14.411 -13.306 1.00 80.00 108 GLY A C 1
ATOM 876 O O . GLY A 1 108 ? 12.775 -14.231 -12.530 1.00 80.00 108 GLY A O 1
ATOM 877 N N . GLU A 1 109 ? 11.075 -13.405 -13.734 1.00 81.31 109 GLU A N 1
ATOM 878 C CA . GLU A 1 109 ? 11.257 -12.009 -13.325 1.00 81.31 109 GLU A CA 1
ATOM 879 C C . GLU A 1 109 ? 10.216 -11.592 -12.288 1.00 81.31 109 GLU A C 1
ATOM 881 O O . GLU A 1 109 ? 9.023 -11.840 -12.472 1.00 81.31 109 GLU A O 1
ATOM 886 N N . LYS A 1 110 ? 10.661 -10.924 -11.215 1.00 81.50 110 LYS A N 1
ATOM 887 C CA . LYS A 1 110 ? 9.765 -10.333 -10.212 1.00 81.50 110 LYS A CA 1
ATOM 888 C C . LYS A 1 110 ? 8.917 -9.231 -10.847 1.00 81.50 110 LYS A C 1
ATOM 890 O O . LYS A 1 110 ? 9.452 -8.380 -11.565 1.00 81.50 110 LYS A O 1
ATOM 895 N N . VAL A 1 111 ? 7.620 -9.230 -10.550 1.00 82.06 111 VAL A N 1
ATOM 896 C CA . VAL A 1 111 ? 6.666 -8.246 -11.078 1.00 82.06 111 VAL A CA 1
ATOM 897 C C . VAL A 1 111 ? 5.799 -7.639 -9.978 1.00 82.06 111 VAL A C 1
ATOM 899 O O . VAL A 1 111 ? 5.399 -8.338 -9.050 1.00 82.06 111 VAL A O 1
ATOM 902 N N . TYR A 1 112 ? 5.475 -6.356 -10.126 1.00 78.88 112 TYR A N 1
ATOM 903 C CA . TYR A 1 112 ? 4.401 -5.691 -9.389 1.00 78.88 112 TYR A CA 1
ATOM 904 C C . TYR A 1 112 ? 3.077 -5.790 -10.156 1.00 78.88 112 TYR A C 1
ATOM 906 O O . TYR A 1 112 ? 3.093 -5.718 -11.389 1.00 78.88 112 TYR A O 1
ATOM 914 N N . PRO A 1 113 ? 1.927 -5.870 -9.458 1.00 78.62 113 PRO A N 1
ATOM 915 C CA . PRO A 1 113 ? 0.595 -5.798 -10.063 1.00 78.62 113 PRO A CA 1
ATOM 916 C C . PRO A 1 113 ? 0.175 -4.360 -10.447 1.00 78.62 113 PRO A C 1
ATOM 918 O O . PRO A 1 113 ? -1.011 -4.074 -10.606 1.00 78.62 113 PRO A O 1
ATOM 921 N N . LEU A 1 114 ? 1.131 -3.442 -10.612 1.00 82.69 114 LEU A N 1
ATOM 922 C CA . LEU A 1 114 ? 0.934 -2.039 -10.988 1.00 82.69 114 LEU A CA 1
ATOM 923 C C . LEU A 1 114 ? 1.686 -1.722 -12.277 1.00 82.69 114 LEU A C 1
ATOM 925 O O . LEU A 1 114 ? 2.778 -2.234 -12.500 1.00 82.69 114 LEU A O 1
ATOM 929 N N . SER A 1 115 ? 1.144 -0.828 -13.106 1.00 88.00 115 SER A N 1
ATOM 930 C CA . SER A 1 115 ? 1.865 -0.335 -14.283 1.00 88.00 115 SER A CA 1
ATOM 931 C C . SER A 1 115 ? 3.174 0.365 -13.890 1.00 88.00 115 SER A C 1
ATOM 933 O O . SER A 1 115 ? 3.271 0.940 -12.805 1.00 88.00 115 SER A O 1
ATOM 935 N N . LEU A 1 116 ? 4.167 0.383 -14.787 1.00 90.62 116 LEU A N 1
ATOM 936 C CA . LEU A 1 116 ? 5.445 1.063 -14.534 1.00 90.62 116 LEU A CA 1
ATOM 937 C C . LEU A 1 116 ? 5.255 2.547 -14.179 1.00 90.62 116 LEU A C 1
ATOM 939 O O . LEU A 1 116 ? 5.941 3.055 -13.297 1.00 90.62 116 LEU A O 1
ATOM 943 N N . ASP A 1 117 ? 4.312 3.234 -14.826 1.00 91.19 117 ASP A N 1
ATOM 944 C CA . ASP A 1 117 ? 4.005 4.639 -14.531 1.00 91.19 117 ASP A CA 1
ATOM 945 C C . ASP A 1 117 ? 3.441 4.811 -13.116 1.00 91.19 117 ASP A C 1
ATOM 947 O O . ASP A 1 117 ? 3.791 5.760 -12.421 1.00 91.19 117 ASP A O 1
ATOM 951 N N . SER A 1 118 ? 2.604 3.875 -12.666 1.00 89.50 118 SER A N 1
ATOM 952 C CA . SER A 1 118 ? 2.055 3.870 -11.308 1.00 89.50 118 SER A CA 1
ATOM 953 C C . SER A 1 118 ? 3.118 3.584 -10.253 1.00 89.50 118 SER A C 1
ATOM 955 O O . SER A 1 118 ? 3.145 4.262 -9.232 1.00 89.50 118 SER A O 1
ATOM 957 N N . VAL A 1 119 ? 4.032 2.643 -10.513 1.00 89.25 119 VAL A N 1
ATOM 958 C CA . VAL A 1 119 ? 5.166 2.387 -9.611 1.00 89.25 119 VAL A CA 1
ATOM 959 C C . VAL A 1 119 ? 6.075 3.613 -9.532 1.00 89.25 119 VAL A C 1
ATOM 961 O O . VAL A 1 119 ? 6.458 4.019 -8.442 1.00 89.25 119 VAL A O 1
ATOM 964 N N . LYS A 1 120 ? 6.361 4.269 -10.663 1.00 89.81 120 LYS A N 1
ATOM 965 C CA . LYS A 1 120 ? 7.155 5.507 -10.681 1.00 89.81 120 LYS A CA 1
ATOM 966 C C . LYS A 1 120 ? 6.489 6.654 -9.929 1.00 89.81 120 LYS A C 1
ATOM 968 O O . LYS A 1 120 ? 7.180 7.396 -9.244 1.00 89.81 120 LYS A O 1
ATOM 973 N N . ALA A 1 121 ? 5.171 6.796 -10.053 1.00 89.38 121 ALA A N 1
ATOM 974 C CA . ALA A 1 121 ? 4.420 7.833 -9.351 1.00 89.38 121 ALA A CA 1
ATOM 975 C C . ALA A 1 121 ? 4.473 7.670 -7.824 1.00 89.38 121 ALA A C 1
ATOM 977 O O . ALA A 1 121 ? 4.383 8.662 -7.111 1.00 89.38 121 ALA A O 1
ATOM 978 N N . LEU A 1 122 ? 4.629 6.436 -7.337 1.00 89.94 122 LEU A N 1
ATOM 979 C CA . LEU A 1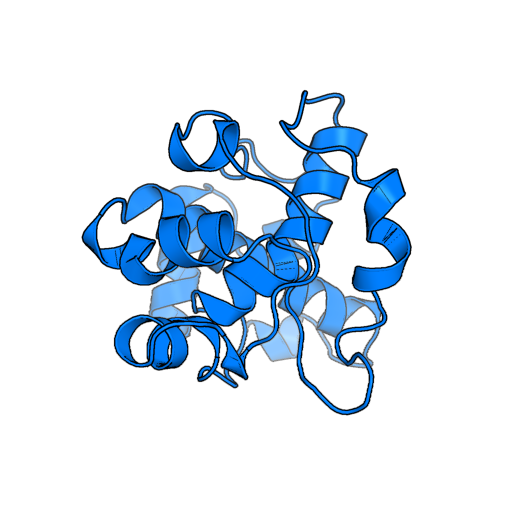 122 ? 4.705 6.133 -5.909 1.00 89.94 122 LEU A CA 1
ATOM 980 C C . LEU A 1 122 ? 6.143 5.975 -5.397 1.00 89.94 122 LEU A C 1
ATOM 982 O O . LEU A 1 122 ? 6.346 5.980 -4.192 1.00 89.94 122 LEU A O 1
ATOM 986 N N . GLY A 1 123 ? 7.134 5.860 -6.283 1.00 88.88 123 GLY A N 1
ATOM 987 C CA . GLY A 1 123 ? 8.517 5.515 -5.940 1.00 88.88 123 GLY A CA 1
ATOM 988 C C . GLY A 1 123 ? 9.215 6.445 -4.949 1.00 88.88 123 GLY A C 1
ATOM 989 O O . GLY A 1 123 ? 10.071 5.987 -4.209 1.00 88.88 123 GLY A O 1
ATOM 990 N N . HIS A 1 124 ? 8.809 7.717 -4.913 1.00 88.38 124 HIS A N 1
ATOM 991 C CA . HIS A 1 124 ? 9.349 8.759 -4.026 1.00 88.38 124 HIS A CA 1
ATOM 992 C C . HIS A 1 124 ? 8.264 9.337 -3.111 1.00 88.38 124 HIS A C 1
ATOM 994 O O . HIS A 1 124 ? 8.312 10.502 -2.718 1.00 88.38 124 HIS A O 1
ATOM 1000 N N . ILE A 1 125 ? 7.223 8.547 -2.825 1.00 90.88 125 ILE A N 1
ATOM 1001 C CA . ILE A 1 125 ? 6.029 9.061 -2.152 1.00 90.88 125 ILE A CA 1
ATOM 1002 C C . ILE A 1 125 ? 6.303 9.492 -0.711 1.00 90.88 125 ILE A C 1
ATOM 1004 O O . ILE A 1 125 ? 5.614 10.379 -0.226 1.00 90.88 125 ILE A O 1
ATOM 1008 N N . GLU A 1 126 ? 7.338 8.953 -0.061 1.00 90.50 126 GLU A N 1
ATOM 1009 C CA . GLU A 1 126 ? 7.794 9.439 1.247 1.00 90.50 126 GLU A CA 1
ATOM 1010 C C . GLU A 1 126 ? 8.189 10.923 1.199 1.00 90.50 126 GLU A C 1
ATOM 1012 O O . GLU A 1 126 ? 7.799 11.685 2.079 1.00 90.50 126 GLU A O 1
ATOM 1017 N N . ASP A 1 127 ? 8.865 11.361 0.133 1.00 89.75 127 ASP A N 1
ATOM 1018 C CA . ASP A 1 127 ? 9.282 12.754 -0.043 1.00 89.75 127 ASP A CA 1
ATOM 1019 C C . ASP A 1 127 ? 8.152 13.643 -0.576 1.00 89.75 127 ASP A C 1
ATOM 1021 O O . ASP A 1 127 ? 8.005 14.800 -0.172 1.00 89.75 127 ASP A O 1
ATOM 1025 N N . THR A 1 128 ? 7.364 13.135 -1.529 1.00 91.88 128 THR A N 1
ATOM 1026 C CA . THR A 1 128 ? 6.374 13.957 -2.242 1.00 91.88 128 THR A CA 1
ATOM 1027 C C . THR A 1 128 ? 5.022 14.022 -1.542 1.00 91.88 128 THR A C 1
ATOM 1029 O O . THR A 1 128 ? 4.320 15.024 -1.678 1.00 91.88 128 THR A O 1
ATOM 1032 N N . ASN A 1 129 ? 4.642 12.969 -0.815 1.00 93.94 129 ASN A N 1
ATOM 1033 C CA . ASN A 1 129 ? 3.395 12.887 -0.059 1.00 93.94 129 ASN A CA 1
ATOM 1034 C C . ASN A 1 129 ? 3.541 11.936 1.155 1.00 93.94 129 ASN A C 1
ATOM 1036 O O . ASN A 1 129 ? 3.033 10.807 1.133 1.00 93.94 129 ASN A O 1
ATOM 1040 N N . PRO A 1 130 ? 4.210 12.400 2.229 1.00 91.56 130 PRO A N 1
ATOM 1041 C CA . PRO A 1 130 ? 4.439 11.607 3.437 1.00 91.56 130 PRO A CA 1
ATOM 1042 C C . PRO A 1 130 ? 3.155 11.034 4.052 1.00 91.56 130 PRO A C 1
ATOM 1044 O O . PRO A 1 130 ? 3.169 9.948 4.629 1.00 91.56 130 PRO A O 1
ATOM 1047 N N . ASP A 1 131 ? 2.028 11.737 3.913 1.00 92.75 131 ASP A N 1
ATOM 1048 C CA . ASP A 1 131 ? 0.746 11.256 4.421 1.00 92.75 131 ASP A CA 1
ATOM 1049 C C . ASP A 1 131 ? 0.307 9.997 3.670 1.00 92.75 131 ASP A C 1
ATOM 1051 O O . ASP A 1 131 ? 0.033 8.983 4.311 1.00 92.75 131 ASP A O 1
ATOM 1055 N N . LEU A 1 132 ? 0.297 10.008 2.331 1.00 92.62 132 LEU A N 1
ATOM 1056 C CA . LEU A 1 132 ? -0.029 8.807 1.554 1.00 92.62 132 LEU A CA 1
ATOM 1057 C C . LEU A 1 132 ? 0.961 7.671 1.840 1.00 92.62 132 LEU A C 1
ATOM 1059 O O . LEU A 1 132 ? 0.537 6.529 2.018 1.00 92.62 132 LEU A O 1
ATOM 1063 N N . TYR A 1 133 ? 2.257 7.978 1.927 1.00 91.00 133 TYR A N 1
ATOM 1064 C CA . TYR A 1 133 ? 3.278 6.999 2.306 1.00 91.00 133 TYR A CA 1
ATOM 1065 C C . TYR A 1 133 ? 2.918 6.287 3.615 1.00 91.00 133 TYR A C 1
ATOM 1067 O O . TYR A 1 133 ? 2.867 5.059 3.668 1.00 91.00 133 TYR A O 1
ATOM 1075 N N . HIS A 1 134 ? 2.579 7.054 4.651 1.00 90.25 134 HIS A N 1
ATOM 1076 C CA . HIS A 1 134 ? 2.164 6.511 5.936 1.00 90.25 134 HIS A CA 1
ATOM 1077 C C . HIS A 1 134 ? 0.905 5.652 5.838 1.00 90.25 134 HIS A C 1
ATOM 1079 O O . HIS A 1 134 ? 0.887 4.563 6.393 1.00 90.25 134 HIS A O 1
ATOM 1085 N N . HIS A 1 135 ? -0.109 6.062 5.076 1.00 92.12 135 HIS A N 1
ATOM 1086 C CA . HIS A 1 135 ? -1.319 5.247 4.913 1.00 92.12 135 HIS A CA 1
ATOM 1087 C C . HIS A 1 135 ? -1.020 3.885 4.267 1.00 92.12 135 HIS A C 1
ATOM 1089 O O . HIS A 1 135 ? -1.621 2.877 4.643 1.00 92.12 135 HIS A O 1
ATOM 1095 N N . LEU A 1 136 ? -0.102 3.851 3.295 1.00 89.69 136 LEU A N 1
ATOM 1096 C CA . LEU A 1 136 ? 0.307 2.627 2.607 1.00 89.69 136 LEU A CA 1
ATOM 1097 C C . LEU A 1 136 ? 1.112 1.702 3.527 1.00 89.69 136 LEU A C 1
ATOM 1099 O O . LEU A 1 136 ? 0.801 0.515 3.624 1.00 89.69 136 LEU A O 1
ATOM 1103 N N . CYS A 1 137 ? 2.119 2.242 4.213 1.00 88.62 137 CYS A N 1
ATOM 1104 C CA . CYS A 1 137 ? 2.978 1.476 5.117 1.00 88.62 137 CYS A CA 1
ATOM 1105 C C . CYS A 1 137 ? 2.213 0.994 6.359 1.00 88.62 137 CYS A C 1
ATOM 1107 O O . CYS A 1 137 ? 2.317 -0.169 6.739 1.00 88.62 137 CYS A O 1
ATOM 1109 N N . ASP A 1 138 ? 1.387 1.850 6.965 1.00 90.06 138 ASP A N 1
ATOM 1110 C CA . ASP A 1 138 ? 0.601 1.500 8.150 1.00 90.06 138 ASP A CA 1
ATOM 1111 C C . ASP A 1 138 ? -0.392 0.367 7.821 1.00 90.06 138 ASP A C 1
ATOM 1113 O O . ASP A 1 138 ? -0.551 -0.569 8.606 1.00 90.06 138 ASP A O 1
ATOM 1117 N N . PHE A 1 139 ? -1.018 0.393 6.635 1.00 89.81 139 PHE A N 1
ATOM 1118 C CA . PHE A 1 139 ? -1.908 -0.685 6.186 1.00 89.81 139 PHE A CA 1
ATOM 1119 C C . PHE A 1 139 ? -1.149 -1.987 5.933 1.00 89.81 139 PHE A C 1
ATOM 1121 O O . PHE A 1 139 ? -1.564 -3.039 6.416 1.00 89.81 139 PHE A O 1
ATOM 1128 N N . ALA A 1 140 ? -0.033 -1.920 5.201 1.00 87.75 140 ALA A N 1
ATOM 1129 C CA . ALA A 1 140 ? 0.789 -3.088 4.904 1.00 87.75 140 ALA A CA 1
ATOM 1130 C C . ALA A 1 140 ? 1.279 -3.776 6.180 1.00 87.75 140 ALA A C 1
ATOM 1132 O O . ALA A 1 140 ? 1.208 -4.999 6.281 1.00 87.75 140 ALA A O 1
ATOM 1133 N N . TYR A 1 141 ? 1.702 -2.993 7.174 1.00 87.06 141 TYR A N 1
ATOM 1134 C CA . TYR A 1 141 ? 2.043 -3.506 8.493 1.00 87.06 141 TYR A CA 1
ATOM 1135 C C . TYR A 1 141 ? 0.871 -4.258 9.122 1.00 87.06 141 TYR A C 1
ATOM 1137 O O . TYR A 1 141 ? 1.010 -5.437 9.426 1.00 87.06 141 TYR A O 1
ATOM 1145 N N . ILE A 1 142 ? -0.303 -3.636 9.257 1.00 88.44 142 ILE A N 1
ATOM 1146 C CA . ILE A 1 142 ? -1.457 -4.290 9.893 1.00 88.44 142 ILE A CA 1
ATOM 1147 C C . ILE A 1 142 ? -1.887 -5.566 9.156 1.00 88.44 142 ILE A C 1
ATOM 1149 O O . ILE A 1 142 ? -2.183 -6.568 9.810 1.00 88.44 142 ILE A O 1
ATOM 1153 N N . GLU A 1 143 ? -1.909 -5.573 7.823 1.00 86.56 143 GLU A N 1
ATOM 1154 C CA . GLU A 1 143 ? -2.286 -6.765 7.052 1.00 86.56 143 GLU A CA 1
ATOM 1155 C C . GLU A 1 143 ? -1.247 -7.886 7.142 1.00 86.56 143 GLU A C 1
ATOM 1157 O O . GLU A 1 143 ? -1.623 -9.056 7.227 1.00 86.56 143 GLU A O 1
ATOM 1162 N N . GLU A 1 144 ? 0.044 -7.559 7.212 1.00 83.44 144 GLU A N 1
ATOM 1163 C CA . GLU A 1 144 ? 1.086 -8.561 7.430 1.00 83.44 144 GLU A CA 1
ATOM 1164 C C . GLU A 1 144 ? 0.950 -9.222 8.804 1.00 83.44 144 GLU A C 1
ATOM 1166 O O . GLU A 1 144 ? 0.989 -10.451 8.905 1.00 83.44 144 GLU A O 1
ATOM 1171 N N . VAL A 1 145 ? 0.697 -8.437 9.855 1.00 83.38 145 VAL A N 1
ATOM 1172 C CA . VAL A 1 145 ? 0.452 -8.988 11.196 1.00 83.38 145 VAL A CA 1
ATOM 1173 C C . VAL A 1 145 ? -0.821 -9.830 11.218 1.00 83.38 145 VAL A C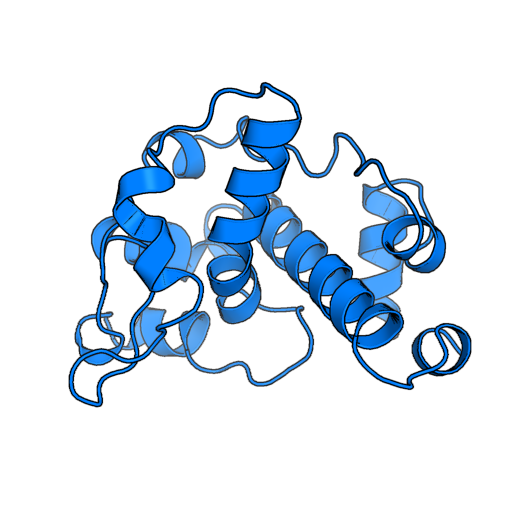 1
ATOM 1175 O O . VAL A 1 145 ? -0.831 -10.926 11.776 1.00 83.38 145 VAL A O 1
ATOM 1178 N N . ARG A 1 146 ? -1.896 -9.372 10.564 1.00 84.62 146 ARG A N 1
ATOM 1179 C CA . ARG A 1 146 ? -3.135 -10.152 10.414 1.00 84.62 146 ARG A CA 1
ATOM 1180 C C . ARG A 1 146 ? -2.878 -11.494 9.742 1.00 84.62 146 ARG A C 1
ATOM 1182 O O . ARG A 1 146 ? -3.394 -12.502 10.221 1.00 84.62 146 ARG A O 1
ATOM 1189 N N . PHE A 1 147 ? -2.093 -11.518 8.666 1.00 81.50 147 PHE A N 1
ATOM 1190 C CA . PHE A 1 147 ? -1.712 -12.752 7.986 1.00 81.50 147 PHE A CA 1
ATOM 1191 C C . PHE A 1 147 ? -0.934 -13.684 8.922 1.00 81.50 147 PHE A C 1
ATOM 1193 O O . PHE A 1 147 ? -1.297 -14.850 9.058 1.00 81.50 147 PHE A O 1
ATOM 1200 N N . GLN A 1 148 ? 0.080 -13.172 9.625 1.00 79.88 148 GLN A N 1
ATOM 1201 C CA . GLN A 1 148 ? 0.884 -13.971 10.556 1.00 79.88 148 GLN A CA 1
ATOM 1202 C C . GLN A 1 148 ? 0.047 -14.550 11.705 1.00 79.88 148 GLN A C 1
ATOM 1204 O O . GLN A 1 148 ? 0.204 -15.717 12.043 1.00 79.88 148 GLN A O 1
ATOM 1209 N N . VAL A 1 149 ? -0.881 -13.781 12.271 1.00 79.75 149 VAL A N 1
ATOM 1210 C CA . VAL A 1 149 ? -1.733 -14.242 13.379 1.00 79.75 149 VAL A CA 1
ATOM 1211 C C . VAL A 1 149 ? -2.804 -15.240 12.921 1.00 79.75 149 VAL A C 1
ATOM 1213 O O . VAL A 1 149 ? -3.148 -16.161 13.657 1.00 79.75 149 VAL A O 1
ATOM 1216 N N . ARG A 1 150 ? -3.388 -15.054 11.729 1.00 79.69 150 ARG A N 1
ATOM 1217 C CA . ARG A 1 150 ? -4.512 -15.886 11.255 1.00 79.69 150 ARG A CA 1
ATOM 1218 C C . ARG A 1 150 ? -4.057 -17.158 10.548 1.00 79.69 150 ARG A C 1
ATOM 1220 O O . ARG A 1 150 ? -4.680 -18.202 10.721 1.00 79.69 150 ARG A O 1
ATOM 1227 N N . GLU A 1 151 ? -3.002 -17.062 9.746 1.00 77.19 151 GLU A N 1
ATOM 1228 C CA . GLU A 1 151 ? -2.573 -18.127 8.831 1.00 77.19 151 GLU A CA 1
ATOM 1229 C C . GLU A 1 151 ? -1.314 -18.859 9.320 1.00 77.19 151 GLU A C 1
ATOM 1231 O O . GLU A 1 151 ? -1.010 -19.956 8.845 1.00 77.19 151 GLU A O 1
ATOM 1236 N N . MET A 1 152 ? -0.577 -18.291 10.282 1.00 72.56 152 MET A N 1
ATOM 1237 C CA . MET A 1 152 ? 0.594 -18.922 10.895 1.00 72.56 152 MET A CA 1
ATOM 1238 C C . MET A 1 152 ? 0.328 -19.216 12.382 1.00 72.56 152 MET A C 1
ATOM 1240 O O . MET A 1 152 ? -0.509 -18.568 13.003 1.00 72.56 152 MET A O 1
ATOM 1244 N N . PRO A 1 153 ? 1.004 -20.207 12.994 1.00 70.06 153 PRO A N 1
ATOM 1245 C CA . PRO A 1 153 ? 0.801 -20.565 14.400 1.00 70.06 153 PRO A CA 1
ATOM 1246 C C . PRO A 1 153 ? 1.519 -19.586 15.350 1.00 70.06 153 PRO A C 1
ATOM 1248 O O . PRO A 1 153 ? 2.259 -20.019 16.231 1.00 70.06 153 PRO A O 1
ATOM 1251 N N . VAL A 1 154 ? 1.367 -18.279 15.127 1.00 71.38 154 VAL A N 1
ATOM 1252 C CA . VAL A 1 154 ? 1.974 -17.215 15.937 1.00 71.38 154 VAL A CA 1
ATOM 1253 C C . VAL A 1 154 ? 0.907 -16.654 16.870 1.00 71.38 154 VAL A C 1
ATOM 1255 O O . VAL A 1 154 ? -0.183 -16.303 16.418 1.00 71.38 154 VAL A O 1
ATOM 1258 N N . ASP A 1 155 ? 1.204 -16.584 18.169 1.00 74.00 155 ASP A N 1
ATOM 1259 C CA . ASP A 1 155 ? 0.314 -15.916 19.116 1.00 74.00 155 ASP A CA 1
ATOM 1260 C C . ASP A 1 155 ? 0.362 -14.402 18.873 1.00 74.00 155 ASP A C 1
ATOM 1262 O O . ASP A 1 155 ? 1.427 -13.815 18.683 1.00 74.00 155 ASP A O 1
ATOM 1266 N N . ILE A 1 156 ? -0.802 -13.756 18.879 1.00 71.56 156 ILE A N 1
ATOM 1267 C CA . ILE A 1 156 ? -0.888 -12.302 18.753 1.00 71.56 156 ILE A CA 1
ATOM 1268 C C . ILE A 1 156 ? -0.159 -11.606 19.909 1.00 71.56 156 ILE A C 1
ATOM 1270 O O . ILE A 1 156 ? 0.385 -10.522 19.714 1.00 71.56 156 ILE A O 1
ATOM 1274 N N . ASP A 1 157 ? -0.119 -12.224 21.091 1.00 74.56 157 ASP A N 1
ATOM 1275 C CA . ASP A 1 157 ? 0.577 -11.673 22.253 1.00 74.56 157 ASP A CA 1
ATOM 1276 C C . ASP A 1 157 ? 2.104 -11.684 22.045 1.00 74.56 157 ASP A C 1
ATOM 1278 O O . ASP A 1 157 ? 2.756 -10.681 22.332 1.00 74.56 157 ASP A O 1
ATOM 1282 N N . ASP A 1 158 ? 2.656 -12.713 21.385 1.00 71.50 158 ASP A N 1
ATOM 1283 C CA . ASP A 1 158 ? 4.084 -12.775 21.019 1.00 71.50 158 ASP A CA 1
ATOM 1284 C C . ASP A 1 158 ? 4.499 -11.657 20.043 1.00 71.50 158 ASP A C 1
ATOM 1286 O O . ASP A 1 158 ? 5.677 -11.306 19.958 1.00 71.50 158 ASP A O 1
ATOM 1290 N N . PHE A 1 159 ? 3.547 -11.102 19.283 1.00 69.62 159 PHE A N 1
ATOM 1291 C CA . PHE A 1 159 ? 3.805 -10.017 18.336 1.00 69.62 159 PHE A CA 1
ATOM 1292 C C . PHE A 1 159 ? 3.799 -8.631 19.005 1.00 69.62 159 PHE A C 1
ATOM 1294 O O . PHE A 1 159 ? 4.448 -7.695 18.530 1.00 69.62 159 PHE A O 1
ATOM 1301 N N . PHE A 1 160 ? 3.042 -8.469 20.094 1.00 68.75 160 PHE A N 1
ATOM 1302 C CA . PHE A 1 160 ? 2.810 -7.161 20.710 1.00 68.75 160 PHE A CA 1
ATOM 1303 C C . PHE A 1 160 ? 3.522 -6.940 22.061 1.00 68.75 160 PHE A C 1
ATOM 1305 O O . PHE A 1 160 ? 3.617 -5.770 22.468 1.00 68.75 160 PHE A O 1
ATOM 1312 N N . ASP A 1 161 ? 4.067 -7.982 22.698 1.00 63.38 161 ASP A N 1
ATOM 1313 C CA . ASP A 1 161 ? 4.859 -7.929 23.947 1.00 63.38 161 ASP A CA 1
ATOM 1314 C C . ASP A 1 161 ? 6.343 -7.519 23.742 1.00 63.38 161 ASP A C 1
ATOM 1316 O O . ASP A 1 161 ? 6.833 -6.600 24.460 1.00 63.38 161 ASP A O 1
#

Sequence (161 aa):
MEKDFRMEIEKRTGMTAKELVVADERPDYFDITQFDEIKNLKLGPCKVSDIPEDIREEVVES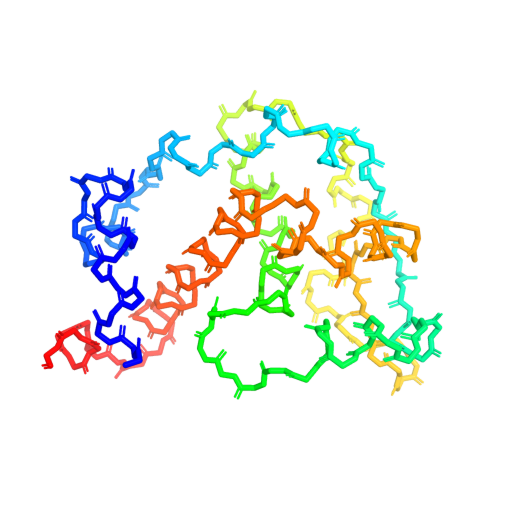LGCGQNLASGLNYLYEYFEYLADKGIKIPVNLKEFAHLRDNRTINGEKVYPLSLDSVKALGHIEDTNPDLYHHLCDFAYIEEVRFQVREMPVDIDDFFD

Radius of gyration: 15.42 Å; chains: 1; bounding box: 36×34×41 Å

pLDDT: mean 81.69, std 10.0, range [43.59, 93.94]

Foldseek 3Di:
DVVVLQVVLCVQQVHHLLCCLPDPDHGPLLPPVPDPLQLPWEFDWDFLVNAPPLLSCQQPDDPDALQGNVLLQLCVLVSVVNCVVVVHDGNYDSVVQVVCNPPQADPRTGTGRTDSVSSVSCSPCCPVPVSSRSSSSSVSNSVSLSCCCPVNPDPNVNVVD